Protein AF-A0A856MF99-F1 (afdb_monomer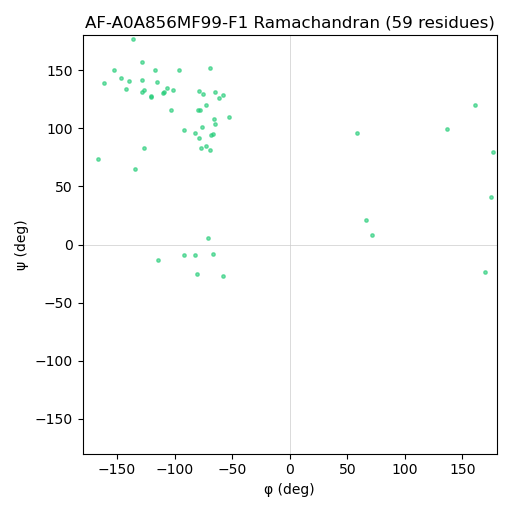)

Structure (mmCIF, N/CA/C/O backbone):
data_AF-A0A856MF99-F1
#
_entry.id   AF-A0A856MF99-F1
#
loop_
_atom_site.group_PDB
_atom_site.id
_atom_site.type_symbol
_atom_site.label_atom_id
_atom_site.label_alt_id
_atom_site.label_comp_id
_atom_site.label_asym_id
_atom_site.label_entity_id
_atom_site.label_seq_id
_atom_site.pdbx_PDB_ins_code
_atom_site.Cartn_x
_atom_site.Cartn_y
_atom_site.Cartn_z
_atom_site.occupancy
_atom_site.B_iso_or_equiv
_atom_site.auth_seq_id
_atom_site.auth_comp_id
_atom_site.auth_asym_id
_atom_site.auth_atom_id
_atom_site.pdbx_PDB_model_num
ATOM 1 N N . MET A 1 1 ? -13.310 0.221 -6.627 1.00 50.03 1 MET A N 1
ATOM 2 C CA . MET A 1 1 ? -12.027 -0.487 -6.838 1.00 50.03 1 MET A CA 1
ATOM 3 C C . MET A 1 1 ? -10.951 0.556 -7.082 1.00 50.03 1 MET A C 1
ATOM 5 O O . MET A 1 1 ? -10.921 1.150 -8.152 1.00 50.03 1 MET A O 1
ATOM 9 N N . CYS A 1 2 ? -10.128 0.851 -6.080 1.00 53.56 2 CYS A N 1
ATOM 10 C CA . CYS A 1 2 ? -9.024 1.794 -6.238 1.00 53.56 2 CYS A CA 1
ATOM 11 C C . CYS A 1 2 ? -7.785 1.000 -6.638 1.00 53.56 2 CYS A C 1
ATOM 13 O O . CYS A 1 2 ? -7.150 0.364 -5.803 1.00 53.56 2 CYS A O 1
ATOM 15 N N . THR A 1 3 ? -7.480 0.979 -7.931 1.00 58.19 3 THR A N 1
ATOM 16 C CA . THR A 1 3 ? -6.248 0.362 -8.421 1.00 58.19 3 THR A CA 1
ATOM 17 C C . THR A 1 3 ? -5.091 1.322 -8.152 1.00 58.19 3 THR A C 1
ATOM 19 O O . THR A 1 3 ? -5.064 2.438 -8.668 1.00 58.19 3 THR A O 1
ATOM 22 N N . LEU A 1 4 ? -4.151 0.903 -7.304 1.00 64.62 4 LEU A N 1
ATOM 23 C CA . LEU A 1 4 ? -2.987 1.689 -6.892 1.00 64.62 4 LEU A CA 1
ATOM 24 C C . LEU A 1 4 ? -1.940 1.676 -8.017 1.00 64.62 4 LEU A C 1
ATOM 26 O O . LEU A 1 4 ? -1.021 0.859 -8.034 1.00 64.62 4 LEU A O 1
ATOM 30 N N . PHE A 1 5 ? -2.105 2.559 -9.003 1.00 67.00 5 PHE A N 1
ATOM 31 C CA . PHE A 1 5 ? -1.147 2.724 -10.095 1.00 67.00 5 PHE A CA 1
ATOM 32 C C . PHE A 1 5 ? 0.033 3.576 -9.629 1.00 67.00 5 PHE A C 1
ATOM 34 O O . PHE A 1 5 ? -0.126 4.759 -9.333 1.00 67.00 5 PHE A O 1
ATOM 41 N N . GLY A 1 6 ? 1.238 3.008 -9.582 1.00 74.81 6 GLY A N 1
ATOM 42 C CA . GLY A 1 6 ? 2.417 3.841 -9.348 1.00 74.81 6 GLY A CA 1
ATOM 43 C C . GLY A 1 6 ? 3.719 3.116 -9.068 1.00 74.81 6 GLY A C 1
ATOM 44 O O . GLY A 1 6 ? 4.767 3.712 -9.301 1.00 74.81 6 GLY A O 1
ATOM 45 N N . HIS A 1 7 ? 3.685 1.878 -8.576 1.00 86.31 7 HIS A N 1
ATOM 46 C CA . HIS A 1 7 ? 4.912 1.100 -8.427 1.00 86.31 7 HIS A CA 1
ATOM 47 C C . HIS A 1 7 ? 5.349 0.521 -9.771 1.00 86.31 7 HIS A C 1
ATOM 49 O O . HIS A 1 7 ? 4.541 -0.043 -10.507 1.00 86.31 7 HIS A O 1
ATOM 55 N N . THR A 1 8 ? 6.631 0.680 -10.097 1.00 87.81 8 THR A N 1
ATOM 56 C CA . THR A 1 8 ? 7.220 0.172 -11.349 1.00 87.81 8 THR A CA 1
ATOM 57 C C . THR A 1 8 ? 7.815 -1.228 -11.188 1.00 87.81 8 THR A C 1
ATOM 59 O O . THR A 1 8 ? 8.157 -1.870 -12.178 1.00 87.81 8 THR A O 1
ATOM 62 N N . HIS A 1 9 ? 7.898 -1.718 -9.948 1.00 87.06 9 HIS A N 1
ATOM 63 C CA . HIS A 1 9 ? 8.353 -3.058 -9.586 1.00 87.06 9 HIS A CA 1
ATOM 64 C C . HIS A 1 9 ? 7.444 -3.698 -8.527 1.00 87.06 9 HIS A C 1
ATOM 66 O O . HIS A 1 9 ? 6.484 -3.091 -8.054 1.00 87.06 9 HIS A O 1
ATOM 72 N N . ALA A 1 10 ? 7.740 -4.956 -8.182 1.00 86.88 10 ALA A N 1
ATOM 73 C CA . ALA A 1 10 ? 6.979 -5.727 -7.210 1.00 86.88 10 ALA A CA 1
ATOM 74 C C . ALA A 1 10 ? 6.934 -5.035 -5.839 1.00 86.88 10 ALA A C 1
ATOM 76 O O . ALA A 1 10 ? 7.968 -4.697 -5.253 1.00 86.88 10 ALA A O 1
ATOM 77 N N . VAL A 1 11 ? 5.716 -4.886 -5.322 1.00 90.00 11 VAL A N 1
ATOM 78 C CA . VAL A 1 11 ? 5.457 -4.510 -3.932 1.00 90.00 11 VAL A CA 1
ATOM 79 C C . VAL A 1 11 ? 5.727 -5.729 -3.060 1.00 90.00 11 VAL A C 1
ATOM 81 O O . VAL A 1 11 ? 5.224 -6.813 -3.346 1.00 90.00 11 VAL A O 1
ATOM 84 N N . GLN A 1 12 ? 6.524 -5.562 -2.008 1.00 90.44 12 GLN A N 1
ATOM 85 C CA . GLN A 1 12 ? 6.861 -6.659 -1.090 1.00 90.44 12 GLN A CA 1
ATOM 86 C C . GLN A 1 12 ? 6.328 -6.465 0.323 1.00 90.44 12 GLN A C 1
ATOM 88 O O . GLN A 1 12 ? 6.325 -7.411 1.105 1.00 90.44 12 GLN A O 1
ATOM 93 N N . SER A 1 13 ? 5.868 -5.261 0.657 1.00 86.12 13 SER A N 1
ATOM 94 C CA . SER A 1 13 ? 5.294 -4.980 1.966 1.00 86.12 13 SER A CA 1
ATOM 95 C C . SER A 1 13 ? 4.183 -3.947 1.862 1.00 86.12 13 SER A C 1
ATOM 97 O O . SER A 1 13 ? 4.268 -3.010 1.061 1.00 86.12 13 SER A O 1
ATOM 99 N N . MET A 1 14 ? 3.151 -4.133 2.683 1.00 89.56 14 MET A N 1
ATOM 100 C CA . MET A 1 14 ? 2.018 -3.227 2.822 1.00 89.56 14 MET A CA 1
ATOM 101 C C . MET A 1 14 ? 1.628 -3.111 4.296 1.00 89.56 14 MET A C 1
ATOM 103 O O . MET A 1 14 ? 1.635 -4.110 5.015 1.00 89.56 14 MET A O 1
ATOM 107 N N . ALA A 1 15 ? 1.270 -1.904 4.729 1.00 90.25 15 ALA A N 1
ATOM 108 C CA . ALA A 1 15 ? 0.795 -1.631 6.081 1.00 90.25 15 ALA A CA 1
ATOM 109 C C . ALA A 1 15 ? -0.322 -0.581 6.059 1.00 90.25 15 ALA A C 1
ATOM 111 O O . ALA A 1 15 ? -0.186 0.453 5.407 1.00 90.25 15 ALA A O 1
ATOM 112 N N . PHE A 1 16 ? -1.401 -0.842 6.791 1.00 87.19 16 PHE A N 1
ATOM 113 C CA . PHE A 1 16 ? -2.496 0.106 6.991 1.00 87.19 16 PHE A CA 1
ATOM 114 C C . PHE A 1 16 ? -2.308 0.871 8.300 1.00 87.19 16 PHE A C 1
ATOM 116 O O . PHE A 1 16 ? -1.749 0.336 9.264 1.00 87.19 16 PHE A O 1
ATOM 123 N N . THR A 1 17 ? -2.796 2.106 8.353 1.00 86.19 17 THR A N 1
ATOM 124 C CA . THR A 1 17 ? -3.011 2.783 9.632 1.00 86.19 17 THR A CA 1
ATOM 125 C C . THR A 1 17 ? -4.161 2.117 10.398 1.00 86.19 17 THR A C 1
ATOM 127 O O . THR A 1 17 ? -5.054 1.540 9.776 1.00 86.19 17 THR A O 1
ATOM 130 N N . PRO A 1 18 ? -4.166 2.160 11.744 1.00 84.00 18 PRO A N 1
ATOM 131 C CA . PRO A 1 18 ? -5.220 1.529 12.544 1.00 84.00 18 PRO A CA 1
ATOM 132 C C . PRO A 1 18 ? -6.640 2.035 12.244 1.00 84.00 18 PRO A C 1
ATOM 134 O O . PRO A 1 18 ? -7.600 1.300 12.448 1.00 84.00 18 PRO A O 1
ATOM 137 N N . ASP A 1 19 ? -6.766 3.274 11.766 1.00 84.56 19 ASP A N 1
ATOM 138 C CA . ASP A 1 19 ? -8.019 3.910 11.333 1.00 84.56 19 ASP A CA 1
ATOM 139 C C . ASP A 1 19 ? -8.440 3.532 9.899 1.00 84.56 19 ASP A C 1
ATOM 141 O O . ASP A 1 19 ? -9.557 3.830 9.486 1.00 84.56 19 ASP A O 1
ATOM 145 N N . GLY A 1 20 ? -7.573 2.852 9.141 1.00 82.69 20 GLY A N 1
ATOM 146 C CA . GLY A 1 20 ? -7.832 2.442 7.765 1.00 82.69 20 GLY A CA 1
ATOM 147 C C . GLY A 1 20 ? -7.828 3.579 6.743 1.00 82.69 20 GLY A C 1
ATOM 148 O O . GLY A 1 20 ? -8.167 3.321 5.593 1.00 82.69 20 GLY A O 1
ATOM 149 N N . GLU A 1 21 ? -7.437 4.804 7.114 1.00 84.25 21 GLU A N 1
ATOM 150 C CA . GLU A 1 21 ? -7.444 5.967 6.211 1.00 84.25 21 GLU A CA 1
ATOM 151 C C . GLU A 1 21 ? -6.224 6.017 5.286 1.00 84.25 21 GLU A C 1
ATOM 153 O O . GLU A 1 21 ? -6.281 6.599 4.199 1.00 84.25 21 GLU A O 1
ATOM 158 N N . LEU A 1 22 ? -5.108 5.410 5.696 1.00 86.19 22 LEU A N 1
ATOM 159 C CA . LEU A 1 22 ? -3.856 5.421 4.952 1.00 86.19 22 LEU A CA 1
ATOM 160 C C . LEU A 1 22 ? -3.307 4.007 4.760 1.00 86.19 22 LEU A C 1
ATOM 162 O O . LEU A 1 22 ? -3.318 3.160 5.653 1.00 86.19 22 LEU A O 1
ATOM 166 N N . LEU A 1 23 ? -2.745 3.787 3.577 1.00 88.06 23 LEU A N 1
ATOM 167 C CA . LEU A 1 23 ? -1.991 2.596 3.215 1.00 88.06 23 LEU A CA 1
ATOM 168 C C . LEU A 1 23 ? -0.575 3.006 2.811 1.00 88.06 23 LEU A C 1
ATOM 170 O O . LEU A 1 23 ? -0.389 3.846 1.932 1.00 88.06 23 LEU A O 1
ATOM 174 N N . ALA A 1 24 ? 0.424 2.375 3.417 1.00 89.25 24 ALA A N 1
ATOM 175 C CA . ALA A 1 24 ? 1.814 2.453 2.997 1.00 89.25 24 ALA A CA 1
ATOM 176 C C . ALA A 1 24 ? 2.196 1.191 2.214 1.00 89.25 24 ALA A C 1
ATOM 178 O O . ALA A 1 24 ? 1.930 0.076 2.665 1.00 89.25 24 ALA A O 1
ATOM 179 N N . SER A 1 25 ? 2.858 1.356 1.069 1.00 90.38 25 SER A N 1
ATOM 180 C CA . SER A 1 25 ? 3.398 0.249 0.272 1.00 90.38 25 SER A CA 1
ATOM 181 C C . SER A 1 25 ? 4.880 0.447 -0.033 1.00 90.38 25 SER A C 1
ATOM 183 O O . SER A 1 25 ? 5.297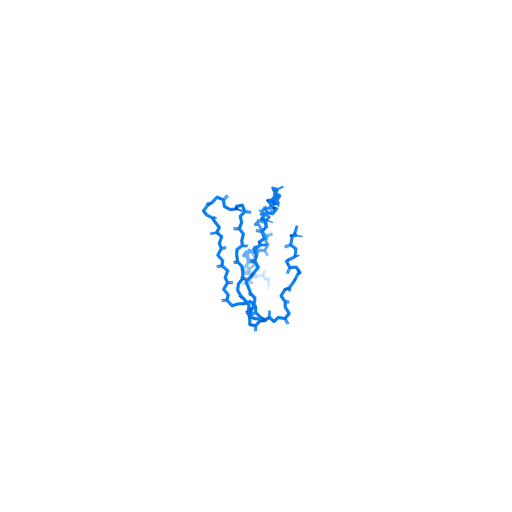 1.529 -0.449 1.00 90.38 25 SER A O 1
ATOM 185 N N . GLY A 1 26 ? 5.674 -0.607 0.168 1.00 90.81 26 GLY A N 1
ATOM 186 C CA . GLY A 1 26 ? 7.105 -0.645 -0.135 1.00 90.81 26 GLY A CA 1
ATOM 187 C C . GLY A 1 26 ? 7.403 -1.547 -1.332 1.00 90.81 26 GLY A C 1
ATOM 188 O O . GLY A 1 26 ? 6.945 -2.693 -1.384 1.00 90.81 26 GLY A O 1
ATOM 189 N N . SER A 1 27 ? 8.187 -1.040 -2.283 1.00 92.00 27 SER A N 1
ATOM 190 C CA . SER A 1 27 ? 8.471 -1.711 -3.556 1.00 92.00 27 SER A CA 1
ATOM 191 C C . SER A 1 27 ? 9.964 -1.812 -3.857 1.00 92.00 27 SER A C 1
ATOM 193 O O . SER A 1 27 ? 10.789 -1.028 -3.384 1.00 92.00 27 SER A O 1
ATOM 195 N N . TRP A 1 28 ? 10.311 -2.781 -4.705 1.00 92.69 28 TRP A N 1
ATOM 196 C CA . TRP A 1 28 ? 11.653 -2.939 -5.274 1.00 92.69 28 TRP A CA 1
ATOM 197 C C . TRP A 1 28 ? 12.064 -1.809 -6.225 1.00 92.69 28 TRP A C 1
ATOM 199 O O . TRP A 1 28 ? 13.236 -1.700 -6.580 1.00 92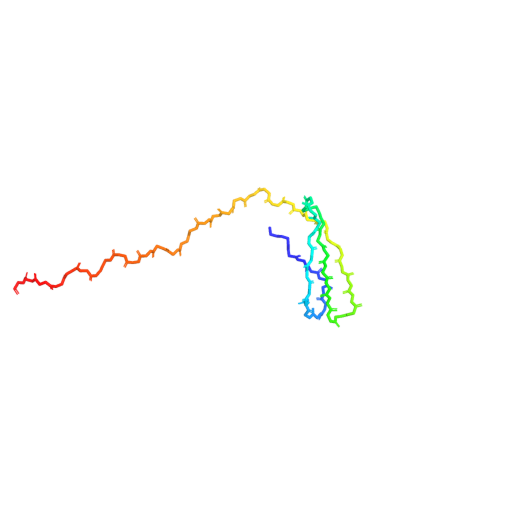.69 28 TRP A O 1
ATOM 209 N N . ASP A 1 29 ? 11.138 -0.915 -6.576 1.00 91.44 29 ASP A N 1
ATOM 210 C CA . ASP A 1 29 ? 11.458 0.340 -7.265 1.00 91.44 29 ASP A CA 1
ATOM 211 C C . ASP A 1 29 ? 12.182 1.357 -6.363 1.00 91.44 29 ASP A C 1
ATOM 213 O O . ASP A 1 29 ? 12.474 2.470 -6.797 1.00 91.44 29 ASP A O 1
ATOM 217 N N . LYS A 1 30 ? 12.522 0.947 -5.131 1.00 91.44 30 LYS A N 1
ATOM 218 C CA . LYS A 1 30 ? 13.215 1.735 -4.106 1.00 91.44 30 LYS A CA 1
ATOM 219 C C . LYS A 1 30 ? 12.376 2.905 -3.595 1.00 91.44 30 L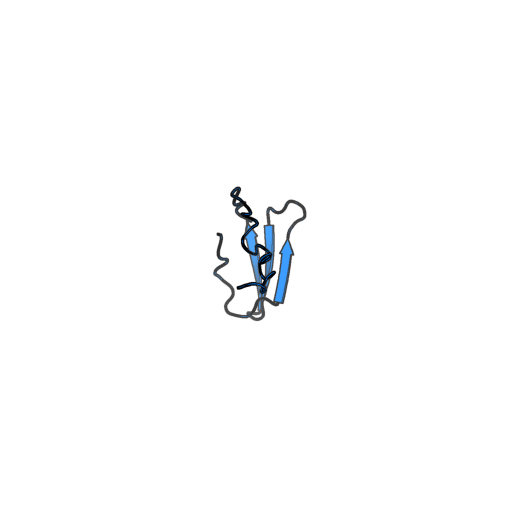YS A C 1
ATOM 221 O O . LYS A 1 30 ? 12.927 3.851 -3.036 1.00 91.44 30 LYS A O 1
ATOM 226 N N . THR A 1 31 ? 11.054 2.837 -3.759 1.00 90.44 31 THR A N 1
ATOM 227 C CA . THR A 1 31 ? 10.121 3.831 -3.233 1.00 90.44 31 THR A CA 1
ATOM 228 C C . THR A 1 31 ? 9.167 3.229 -2.211 1.00 90.44 31 THR A C 1
ATOM 230 O O . THR A 1 31 ? 8.795 2.052 -2.261 1.00 90.44 31 THR A O 1
ATOM 233 N N . VAL A 1 32 ? 8.752 4.087 -1.283 1.00 90.25 32 VAL A N 1
ATOM 234 C CA . VAL A 1 32 ? 7.589 3.869 -0.428 1.00 90.25 32 VAL A CA 1
ATOM 235 C C . VAL A 1 32 ? 6.521 4.860 -0.873 1.00 90.25 32 VAL A C 1
ATOM 237 O O . VAL A 1 32 ? 6.814 6.047 -1.032 1.00 90.25 32 VAL A O 1
ATOM 240 N N . LYS A 1 33 ? 5.298 4.382 -1.105 1.00 87.06 33 LYS A N 1
ATOM 241 C CA . LYS A 1 33 ? 4.155 5.225 -1.477 1.00 87.06 33 LYS A CA 1
ATOM 242 C C . LYS A 1 33 ? 3.099 5.182 -0.384 1.00 87.06 33 LYS A C 1
ATOM 244 O O . LYS A 1 33 ? 2.848 4.130 0.198 1.00 87.06 33 LYS A O 1
ATOM 249 N N . LEU A 1 34 ? 2.515 6.346 -0.118 1.00 87.69 34 LEU A N 1
ATOM 250 C CA . LEU A 1 34 ? 1.390 6.526 0.789 1.00 87.69 34 LEU A CA 1
ATOM 251 C C . LEU A 1 34 ? 0.140 6.793 -0.037 1.00 87.69 34 LEU A C 1
ATOM 253 O O . LEU A 1 34 ? 0.160 7.605 -0.963 1.00 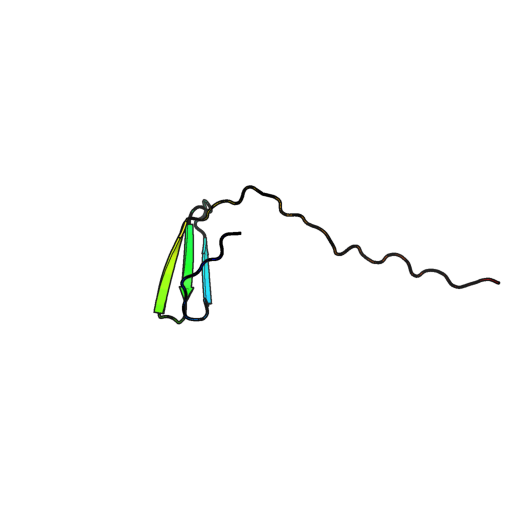87.69 34 LEU A O 1
ATOM 257 N N . TRP A 1 35 ? -0.938 6.115 0.323 1.00 84.12 35 TRP A N 1
ATOM 258 C CA . TRP A 1 35 ? -2.206 6.177 -0.375 1.00 84.12 35 TRP A CA 1
ATOM 259 C C . TRP A 1 35 ? -3.295 6.483 0.631 1.00 84.12 35 TRP A C 1
ATOM 261 O O . TRP A 1 35 ? -3.383 5.817 1.659 1.00 84.12 35 TRP A O 1
ATOM 271 N N . VAL A 1 36 ? -4.133 7.465 0.319 1.00 83.88 36 VAL A N 1
ATOM 272 C CA . VAL A 1 36 ? -5.384 7.647 1.047 1.00 83.88 36 VAL A CA 1
ATOM 273 C C . VAL A 1 36 ? -6.312 6.521 0.619 1.00 83.88 36 VAL A C 1
ATOM 275 O O . VAL A 1 36 ? -6.602 6.360 -0.571 1.00 83.88 36 VAL A O 1
ATOM 278 N N . ALA A 1 37 ? -6.730 5.711 1.582 1.00 68.69 37 ALA A N 1
ATOM 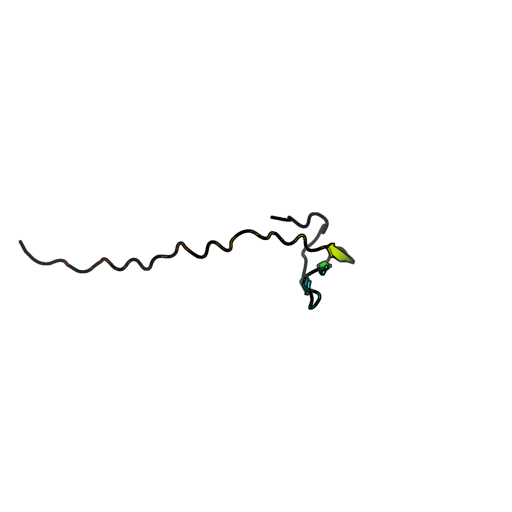279 C CA . ALA A 1 37 ? -7.729 4.691 1.369 1.00 68.69 37 ALA A CA 1
ATOM 280 C C . ALA A 1 37 ? -9.051 5.391 1.054 1.00 68.69 37 ALA A C 1
ATOM 282 O O . ALA A 1 37 ? -9.687 6.011 1.901 1.00 68.69 37 ALA A O 1
ATOM 283 N N . CYS A 1 38 ? -9.467 5.315 -0.203 1.00 64.56 38 CYS A N 1
ATOM 284 C CA . CYS A 1 38 ? -10.834 5.644 -0.550 1.00 64.56 38 CYS A CA 1
ATOM 285 C C . CYS A 1 38 ? -11.681 4.447 -0.104 1.00 64.56 38 CYS A C 1
ATOM 287 O O . CYS A 1 38 ? -11.661 3.397 -0.751 1.00 64.56 38 CYS A O 1
ATOM 289 N N . LEU A 1 39 ? -12.343 4.579 1.050 1.00 57.00 39 LEU A N 1
ATOM 290 C CA . LEU A 1 39 ? -13.354 3.631 1.510 1.00 57.00 39 LEU A CA 1
ATOM 291 C C . LEU A 1 39 ? -14.387 3.466 0.393 1.00 57.00 39 LEU A C 1
ATOM 293 O O . LEU A 1 39 ? -15.156 4.374 0.085 1.00 57.00 39 LEU A O 1
ATOM 297 N N . ILE A 1 40 ? -14.380 2.296 -0.238 1.00 56.94 40 ILE A N 1
ATOM 298 C CA . ILE A 1 40 ? -15.537 1.811 -0.979 1.00 56.94 40 ILE A CA 1
ATOM 299 C C . ILE A 1 40 ? -16.489 1.277 0.086 1.00 56.94 40 ILE A C 1
ATOM 301 O O . ILE A 1 40 ? -16.379 0.125 0.498 1.00 56.94 40 ILE A O 1
ATOM 305 N N . GLU A 1 41 ? -17.402 2.115 0.571 1.00 55.22 41 GLU A N 1
ATOM 306 C CA . GLU A 1 41 ? -18.607 1.593 1.212 1.00 55.22 41 GLU A CA 1
ATOM 307 C C . GLU A 1 41 ? -19.441 0.929 0.114 1.00 55.22 41 GLU A C 1
ATOM 309 O O . GLU A 1 41 ? -20.130 1.589 -0.661 1.00 55.22 41 GLU A O 1
ATOM 314 N N . GLY A 1 42 ? -19.275 -0.382 -0.047 1.00 50.97 42 GLY A N 1
ATOM 315 C CA . GLY A 1 42 ? -19.904 -1.108 -1.142 1.00 50.97 42 GLY A CA 1
ATOM 316 C C . GLY A 1 42 ? -19.512 -2.574 -1.177 1.00 50.97 42 GLY A C 1
ATOM 317 O O . GLY A 1 42 ? -18.660 -2.964 -1.965 1.00 50.97 42 GLY A O 1
ATOM 318 N N . GLU A 1 43 ? -20.172 -3.339 -0.308 1.00 47.84 43 GLU A N 1
ATOM 319 C CA . GLU A 1 43 ? -20.550 -4.742 -0.498 1.00 47.84 43 GLU A CA 1
ATOM 320 C C . GLU A 1 43 ? -19.415 -5.749 -0.771 1.00 47.84 43 GLU A C 1
ATOM 322 O O . GLU A 1 43 ? -19.017 -6.021 -1.904 1.00 47.84 43 GLU A O 1
ATOM 327 N N . LEU A 1 44 ? -18.965 -6.415 0.298 1.00 49.59 44 LEU A N 1
ATOM 328 C CA . LEU A 1 44 ? -18.455 -7.775 0.166 1.00 49.59 44 LEU A CA 1
ATOM 329 C C . LEU A 1 44 ? -19.634 -8.669 -0.231 1.00 49.59 44 LEU A C 1
ATOM 331 O O . LEU A 1 44 ? -20.378 -9.135 0.630 1.00 49.59 44 LEU A O 1
ATOM 335 N N . VAL A 1 45 ? -19.811 -8.921 -1.529 1.00 50.12 45 VAL A N 1
ATOM 336 C CA . VAL A 1 45 ? -20.604 -10.075 -1.960 1.00 50.12 45 VAL A CA 1
ATOM 337 C C . VAL A 1 45 ? -19.760 -11.313 -1.673 1.00 50.12 45 VAL A C 1
ATOM 339 O O . VAL A 1 45 ? -19.026 -11.816 -2.525 1.00 50.12 45 VAL A O 1
ATOM 342 N N . GLU A 1 46 ? -19.829 -11.806 -0.439 1.00 50.50 46 GLU A N 1
ATOM 343 C CA . GLU A 1 46 ? -19.531 -13.209 -0.197 1.00 50.50 46 GLU A CA 1
ATOM 344 C C . GLU A 1 46 ? -20.603 -14.035 -0.914 1.00 50.50 46 GLU A C 1
ATOM 346 O O . GLU 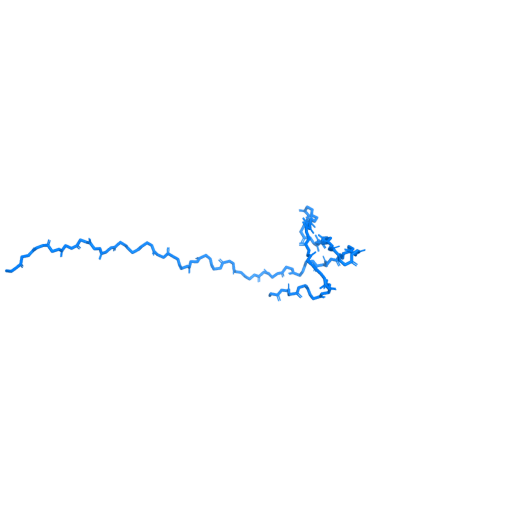A 1 46 ? -21.748 -14.084 -0.476 1.00 50.50 46 GLU A O 1
ATOM 351 N N . SER A 1 47 ? -20.266 -14.637 -2.056 1.00 47.66 47 SER A N 1
ATOM 352 C CA . SER A 1 47 ? -20.668 -16.005 -2.434 1.00 47.66 47 SER A CA 1
ATOM 353 C C . SER A 1 47 ? -20.534 -16.249 -3.939 1.00 47.66 47 SER A C 1
ATOM 355 O O . SER A 1 47 ? -21.209 -15.638 -4.756 1.00 47.66 47 SER A O 1
ATOM 357 N N . SER A 1 48 ? -19.713 -17.233 -4.310 1.00 52.19 48 SER A N 1
ATOM 358 C CA . SER A 1 48 ? -20.193 -18.352 -5.134 1.00 52.19 48 SER A CA 1
ATOM 359 C C . SER A 1 48 ? -19.161 -19.482 -5.132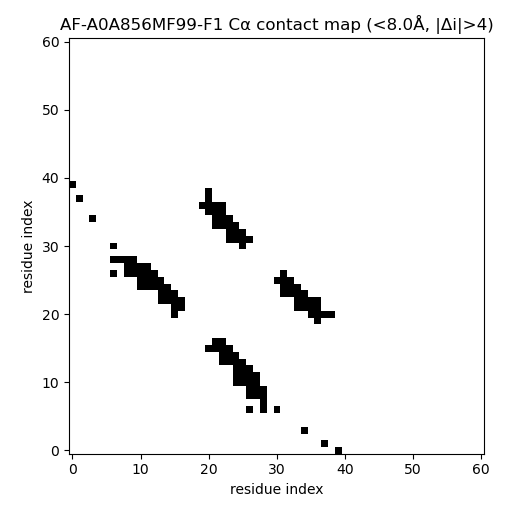 1.00 52.19 48 SER A C 1
ATOM 361 O O . SER A 1 48 ? -18.455 -19.729 -6.103 1.00 52.19 48 SER A O 1
ATOM 363 N N . PHE A 1 49 ? -19.068 -20.188 -4.011 1.00 52.16 49 PHE A N 1
ATOM 364 C CA . PHE A 1 49 ? -18.754 -21.612 -4.049 1.00 52.16 49 PHE A CA 1
ATOM 365 C C . PHE A 1 49 ? -19.850 -22.304 -3.249 1.00 52.16 49 PHE A C 1
ATOM 367 O O . PHE A 1 49 ? -19.713 -22.537 -2.051 1.00 52.16 49 PHE A O 1
ATOM 374 N N . ALA A 1 50 ? -20.987 -22.568 -3.893 1.00 51.16 50 ALA A N 1
ATOM 375 C CA . ALA A 1 50 ? -21.936 -23.512 -3.325 1.00 51.16 50 ALA A CA 1
ATOM 376 C C . ALA A 1 50 ? -21.264 -24.899 -3.313 1.00 51.16 50 ALA A C 1
ATOM 378 O O . ALA A 1 50 ? -20.717 -25.309 -4.343 1.00 51.16 50 ALA A O 1
ATOM 379 N N . PRO A 1 51 ? -21.277 -25.646 -2.195 1.00 47.34 51 PRO A N 1
ATOM 380 C CA . PRO A 1 51 ? -20.911 -27.051 -2.240 1.00 47.34 51 PRO A CA 1
ATOM 381 C C . PRO A 1 51 ? -21.908 -27.766 -3.159 1.00 47.34 51 PRO A C 1
ATOM 383 O O . PRO A 1 51 ? -23.119 -27.666 -2.957 1.00 47.34 51 PRO A O 1
ATOM 386 N N . ILE A 1 52 ? -21.411 -28.481 -4.173 1.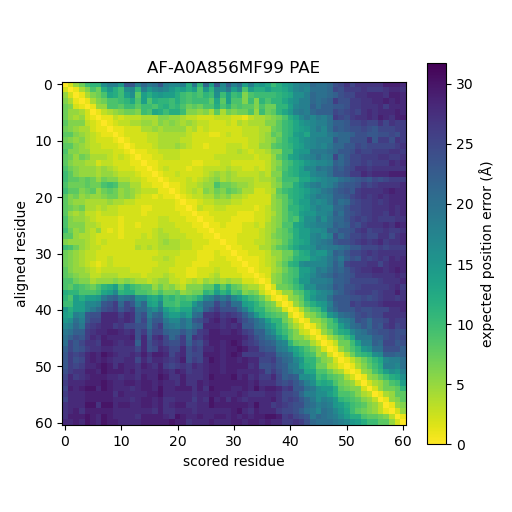00 56.72 52 ILE A N 1
ATOM 387 C CA . ILE A 1 52 ? -22.233 -29.360 -5.013 1.00 56.72 52 ILE A CA 1
ATOM 388 C C . ILE A 1 52 ? -22.660 -30.541 -4.131 1.00 56.72 52 ILE A C 1
ATOM 390 O O . ILE A 1 52 ? -22.035 -31.598 -4.106 1.00 56.72 52 ILE A O 1
ATOM 394 N N . ALA A 1 53 ? -23.703 -30.339 -3.333 1.00 58.66 53 ALA A N 1
ATOM 395 C CA . ALA A 1 53 ? -24.424 -31.414 -2.684 1.00 58.66 53 ALA A CA 1
ATOM 396 C C . ALA A 1 53 ? -25.411 -31.967 -3.714 1.00 58.66 53 ALA A C 1
ATOM 398 O O . ALA A 1 53 ? -26.483 -31.401 -3.907 1.00 58.66 53 ALA A O 1
ATOM 399 N N . GLY A 1 54 ? -25.043 -33.041 -4.418 1.00 53.34 54 GLY A N 1
ATOM 400 C CA . GLY A 1 54 ? -25.972 -33.606 -5.395 1.00 53.34 54 GLY A CA 1
ATOM 401 C C . GLY A 1 54 ? -25.473 -34.746 -6.270 1.00 53.34 54 GLY A C 1
ATOM 402 O O . GLY A 1 54 ? -25.805 -34.768 -7.447 1.00 53.34 54 GLY A O 1
ATOM 403 N N . ASN A 1 55 ? -24.719 -35.709 -5.736 1.00 56.00 55 ASN A N 1
ATOM 404 C CA . ASN A 1 55 ? -24.517 -36.992 -6.421 1.00 56.00 55 ASN A CA 1
ATOM 405 C C . ASN A 1 55 ? -24.680 -38.149 -5.427 1.00 56.00 55 ASN A C 1
ATOM 407 O O . ASN A 1 55 ? -23.760 -38.893 -5.098 1.00 56.00 55 ASN A O 1
ATOM 411 N N . LYS A 1 56 ? -25.904 -38.264 -4.924 1.00 60.19 56 LYS A N 1
ATOM 412 C CA . LYS A 1 56 ? -26.565 -39.537 -4.630 1.00 60.19 56 LYS A CA 1
ATOM 413 C C . LYS A 1 56 ? -27.821 -39.450 -5.519 1.00 60.19 56 LYS A C 1
ATOM 415 O O . LYS A 1 56 ? -28.453 -38.404 -5.508 1.00 60.19 56 LYS A O 1
ATOM 420 N N . GLU A 1 57 ? -28.183 -40.375 -6.399 1.00 48.06 57 GLU A N 1
ATOM 421 C CA . GLU A 1 57 ? -28.177 -41.832 -6.321 1.00 48.06 57 GLU A CA 1
ATOM 422 C C . GLU A 1 57 ? -28.243 -42.410 -7.758 1.00 48.06 57 GLU A C 1
ATOM 424 O O . GLU A 1 57 ? -29.009 -41.928 -8.586 1.00 48.06 57 GLU A O 1
ATOM 429 N N . HIS A 1 58 ? -27.483 -43.468 -8.054 1.00 50.09 58 HIS A N 1
ATOM 430 C CA . HIS A 1 58 ? -28.007 -44.600 -8.834 1.00 50.09 58 HIS A CA 1
ATOM 431 C C . HIS A 1 58 ? -28.267 -45.677 -7.773 1.00 50.09 58 HIS A C 1
ATOM 433 O O . HIS A 1 58 ? -27.304 -46.038 -7.089 1.00 50.09 58 HIS A O 1
ATOM 439 N N . PRO A 1 59 ? -29.521 -46.117 -7.535 1.00 44.25 59 PRO A N 1
ATOM 440 C CA . PRO A 1 59 ? -30.081 -47.207 -8.348 1.00 44.25 59 PRO A CA 1
ATOM 441 C C . PRO A 1 59 ? -31.625 -47.223 -8.506 1.00 44.25 59 PRO A C 1
ATOM 443 O O . PRO A 1 59 ? -32.355 -46.858 -7.592 1.00 44.25 59 PRO A O 1
ATOM 446 N N . ASN A 1 60 ? -32.084 -47.746 -9.651 1.00 44.47 60 ASN A N 1
ATOM 447 C CA . ASN A 1 60 ? -33.290 -48.571 -9.897 1.00 44.47 60 ASN A CA 1
ATOM 448 C C . ASN A 1 60 ? -34.068 -48.165 -11.157 1.00 44.47 60 ASN A C 1
ATOM 450 O O . ASN A 1 60 ? -34.915 -47.274 -11.125 1.00 44.47 60 ASN A O 1
ATOM 454 N N . ALA A 1 61 ? -33.832 -48.922 -12.228 1.00 50.44 61 ALA A N 1
ATOM 455 C CA . ALA A 1 61 ? -34.861 -49.520 -13.076 1.00 50.44 61 ALA A CA 1
ATOM 456 C C . ALA A 1 61 ? -34.289 -50.823 -13.647 1.00 50.44 61 ALA A C 1
ATOM 458 O O . ALA A 1 61 ? -33.108 -50.790 -14.066 1.00 50.44 61 ALA A O 1
#

Nearest PDB structures (foldseek):
  9hcj-assembly1_N0  TM=8.612E-01  e=4.897E-01  Dictyostelium discoideum
  3mzl-assembly2_E  TM=7.954E-01  e=5.569E-01  Saccharomyces cerevisiae
  8y6p-assembly1_Q  TM=8.267E-01  e=1.285E+00  Drosophila melanogaster
  8j07-assembly1_i8  TM=7.365E-01  e=1.285E+00  Homo sapiens
  2dk7-assembly1_A  TM=6.264E-01  e=2.016E+00  Homo sapiens

Foldseek 3Di:
DDDPPDDPADWDDWDADPVRQWIWTDGPSRDIDIDGDPDPPDDPPPDDDDPPPDDDDDDDD

Organism: NCBI:txid415709

Radius of gyration: 21.59 Å; Cα contacts (8 Å, |Δi|>4): 61; chains: 1; bounding box: 48×57×26 Å

InterPro domains:
  IPR001680 WD40 repeat [PF00400] (3-35)
  IPR001680 WD40 repeat [PS50082] (4-35)
  IPR001680 WD40 repeat [SM00320] (1-36)
  IPR015943 WD40/YVTN repeat-like-containing domain superfamily [G3DSA:2.130.10.10] (1-47)
  IPR036322 WD40-repeat-containing domain superfamily [SSF50978] (2-35)

Solvent-accessible surface area (backbone atoms only — not comparable to full-atom values): 4405 Å² total; per-residue (Å²): 136,87,78,86,84,78,75,88,41,65,69,80,46,75,48,68,45,98,85,54,50,38,36,42,40,36,30,76,66,79,47,74,50,79,39,76,50,76,80,73,91,70,76,87,80,85,77,88,79,75,79,89,83,77,88,78,80,90,88,90,132

Secondary structure (DSSP, 8-state):
-------SS-EEEEEE-TTSSEEEEEETTS-EEEEE-------------------------

pLDDT: mean 71.01, std 17.56, range [44.25, 92.69]

Sequence (61 aa):
MCTLFGHTHAVQSMAFTPDGELLASGSWDKTVKLWVACLIEGELVESSFAPIAGNKEHPNA

Mean predicted aligned error: 14.49 Å